Protein AF-A0A6V8KYN1-F1 (afdb_monomer_lite)

Sequence (70 aa):
MMPVNSDAAKAAVTVAAQRIAAYADKHAIVIEPSQCEELAESLMHLYQAFFTGLAQVAGQPYAAPTASTA

Secondary structure (DSSP, 8-state):
-----HHHHHHHHHHHHHHHHHHHHHTT----HHHHHHHHHHHHHHHHHHHHHHHHHHSSPPPP------

Radius of gyration: 14.72 Å; chains: 1; bounding box: 29×30×42 Å

Foldseek 3Di:
DDPPDPPVLVVQLVVQLVVQVVVCVVVVNDDDSVRSSVVSVVVVVVVVVVQVVVCVVVVHRDDPPDPDDD

pLDDT: mean 70.91, std 15.56, range [37.78, 90.75]

Organism: NCBI:txid1076125

Structure (mmCIF, N/CA/C/O backbone):
data_AF-A0A6V8KYN1-F1
#
_entry.id   AF-A0A6V8KYN1-F1
#
loop_
_atom_site.group_PDB
_atom_site.id
_atom_site.type_symbol
_atom_site.label_atom_id
_atom_site.label_alt_id
_atom_site.label_comp_id
_atom_site.label_asym_id
_atom_site.label_entity_id
_atom_site.label_seq_id
_atom_site.pdbx_PDB_ins_code
_atom_site.Cartn_x
_atom_site.Cartn_y
_atom_site.Cartn_z
_atom_site.occupancy
_atom_site.B_iso_or_equiv
_atom_site.auth_seq_id
_atom_site.auth_comp_id
_atom_site.auth_asym_id
_atom_site.auth_atom_id
_atom_site.pdbx_PDB_model_num
ATOM 1 N N . MET A 1 1 ? 3.700 8.289 -26.556 1.00 39.59 1 MET A N 1
ATOM 2 C CA . MET A 1 1 ? 3.643 8.572 -25.108 1.00 39.59 1 MET A CA 1
ATOM 3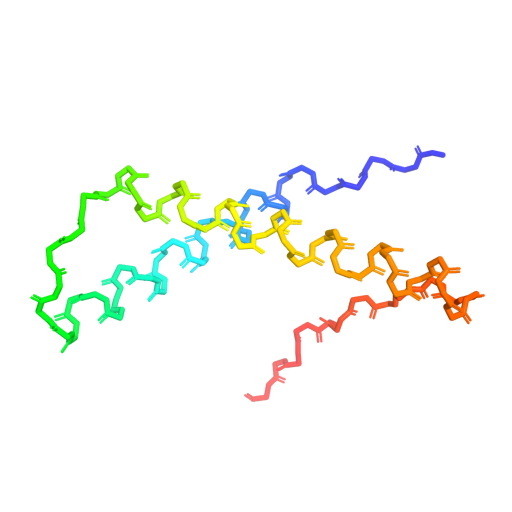 C C . MET A 1 1 ? 2.422 7.834 -24.579 1.00 39.59 1 MET A C 1
ATOM 5 O O . MET A 1 1 ? 1.318 8.325 -24.755 1.00 39.59 1 MET A O 1
ATOM 9 N N . MET A 1 2 ? 2.572 6.580 -24.139 1.00 37.78 2 MET A N 1
ATOM 10 C CA . MET A 1 2 ? 1.415 5.793 -23.686 1.00 37.78 2 MET A CA 1
ATOM 11 C C . MET A 1 2 ? 1.128 6.101 -22.209 1.00 37.78 2 MET A C 1
ATOM 13 O O . MET A 1 2 ? 2.084 6.157 -21.433 1.00 37.78 2 MET A O 1
ATOM 17 N N . PRO A 1 3 ? -0.139 6.316 -21.811 1.00 42.00 3 PRO A N 1
ATOM 18 C CA . PRO A 1 3 ? -0.510 6.509 -20.416 1.00 42.00 3 PRO A CA 1
ATOM 19 C C . PRO A 1 3 ? -0.348 5.174 -19.688 1.00 42.00 3 PRO A C 1
ATOM 21 O O . PRO A 1 3 ? -1.188 4.283 -19.782 1.00 42.00 3 PRO A O 1
ATOM 24 N N . VAL A 1 4 ? 0.777 4.998 -19.003 1.00 48.72 4 VAL A N 1
ATOM 25 C CA . VAL A 1 4 ? 0.996 3.824 -18.163 1.00 48.72 4 VAL A CA 1
ATOM 26 C C . VAL A 1 4 ? 0.115 3.962 -16.919 1.00 48.72 4 VAL A C 1
ATOM 28 O O . VAL A 1 4 ? 0.428 4.703 -15.996 1.00 48.72 4 VAL A O 1
ATOM 31 N N . ASN A 1 5 ? -0.986 3.212 -16.916 1.00 53.94 5 ASN A N 1
ATOM 32 C CA . ASN A 1 5 ? -1.443 2.431 -15.766 1.00 53.94 5 ASN A CA 1
ATOM 33 C C . ASN A 1 5 ? -1.708 3.161 -14.433 1.00 53.94 5 ASN A C 1
ATOM 35 O O . ASN A 1 5 ? -1.358 2.628 -13.381 1.00 53.94 5 ASN A O 1
ATOM 39 N N . SER A 1 6 ? -2.389 4.310 -14.412 1.00 58.44 6 SER A N 1
ATOM 40 C CA . SER A 1 6 ? -2.856 4.875 -13.130 1.00 58.44 6 SER A CA 1
ATOM 41 C C . SER A 1 6 ? -3.789 3.912 -12.375 1.00 58.44 6 SER A C 1
ATOM 43 O O . SER A 1 6 ? -3.673 3.789 -11.158 1.00 58.44 6 SER A O 1
ATOM 45 N N . ASP A 1 7 ? -4.645 3.165 -13.081 1.00 66.81 7 ASP A N 1
ATOM 46 C CA . ASP A 1 7 ? -5.504 2.137 -12.474 1.00 66.81 7 ASP A CA 1
ATOM 47 C C . ASP A 1 7 ? -4.725 0.913 -11.984 1.00 66.81 7 ASP A C 1
ATOM 49 O O . ASP A 1 7 ? -4.974 0.428 -10.883 1.00 66.81 7 ASP A O 1
ATOM 53 N N . ALA A 1 8 ? -3.740 0.430 -12.749 1.00 69.50 8 ALA A N 1
ATOM 54 C CA . ALA A 1 8 ? -2.954 -0.728 -12.316 1.00 69.50 8 ALA A CA 1
ATOM 55 C C . ALA A 1 8 ? -2.024 -0.381 -11.140 1.00 69.50 8 ALA A C 1
ATOM 57 O O . ALA A 1 8 ? -1.807 -1.214 -10.264 1.00 69.50 8 ALA A O 1
ATOM 58 N N . ALA A 1 9 ? -1.512 0.854 -11.086 1.00 68.31 9 ALA A N 1
ATOM 59 C CA . ALA A 1 9 ? -0.740 1.349 -9.950 1.00 68.31 9 ALA A CA 1
ATOM 60 C C . ALA A 1 9 ? -1.604 1.443 -8.683 1.00 68.31 9 ALA A C 1
ATOM 62 O O . ALA A 1 9 ? -1.196 0.953 -7.633 1.00 68.31 9 ALA A O 1
ATOM 63 N N . LYS A 1 10 ? -2.825 1.985 -8.792 1.00 72.56 10 LYS A N 1
ATOM 64 C CA . LYS A 1 10 ? -3.785 2.012 -7.678 1.00 72.56 10 LYS A CA 1
ATOM 65 C C . LYS A 1 10 ? -4.162 0.608 -7.213 1.00 72.56 10 LYS A C 1
ATOM 67 O O . LYS A 1 10 ? -4.110 0.332 -6.021 1.00 72.56 10 LYS A O 1
ATOM 72 N N . ALA A 1 11 ? -4.452 -0.303 -8.142 1.00 78.00 11 ALA A N 1
ATOM 73 C CA . ALA A 1 11 ? -4.748 -1.695 -7.812 1.00 78.00 11 ALA A CA 1
ATOM 74 C C . ALA A 1 11 ? -3.581 -2.378 -7.073 1.00 78.00 11 ALA A C 1
ATOM 76 O O . ALA A 1 11 ? -3.806 -3.115 -6.114 1.00 78.00 11 ALA A O 1
ATOM 77 N N . ALA A 1 12 ? -2.333 -2.102 -7.468 1.00 75.25 12 ALA A N 1
ATOM 78 C CA . ALA A 1 12 ? -1.151 -2.626 -6.786 1.00 75.25 12 ALA A CA 1
ATOM 79 C C . ALA A 1 12 ? -1.010 -2.086 -5.351 1.00 75.25 12 ALA A C 1
ATOM 81 O O . ALA A 1 12 ? -0.731 -2.869 -4.441 1.00 75.25 12 ALA A O 1
ATOM 82 N N . VAL A 1 13 ? -1.260 -0.788 -5.134 1.00 79.38 13 VAL A N 1
ATOM 83 C CA . VAL A 1 13 ? -1.281 -0.175 -3.793 1.00 79.38 13 VAL A CA 1
ATOM 84 C C . VAL A 1 13 ? -2.358 -0.821 -2.923 1.00 79.38 13 VAL A C 1
ATOM 86 O O . VAL A 1 13 ? -2.065 -1.244 -1.808 1.00 79.38 13 VAL A O 1
ATOM 89 N N . THR A 1 14 ? -3.574 -1.005 -3.444 1.00 80.75 14 THR A N 1
ATOM 90 C CA . THR A 1 14 ? -4.664 -1.658 -2.703 1.00 80.75 14 THR A CA 1
ATOM 91 C C . THR A 1 14 ? -4.304 -3.089 -2.290 1.00 80.75 14 THR A C 1
ATOM 93 O O . THR A 1 14 ? -4.512 -3.473 -1.140 1.00 80.75 14 THR A O 1
ATOM 96 N N . VAL A 1 15 ? -3.722 -3.884 -3.195 1.00 83.88 15 VAL A N 1
ATOM 97 C CA . VAL A 1 15 ? -3.293 -5.260 -2.887 1.00 83.88 15 VAL A CA 1
ATOM 98 C C . VAL A 1 15 ? -2.161 -5.276 -1.853 1.00 83.88 15 VAL A C 1
ATOM 100 O O . VAL A 1 15 ? -2.151 -6.124 -0.958 1.00 83.88 15 V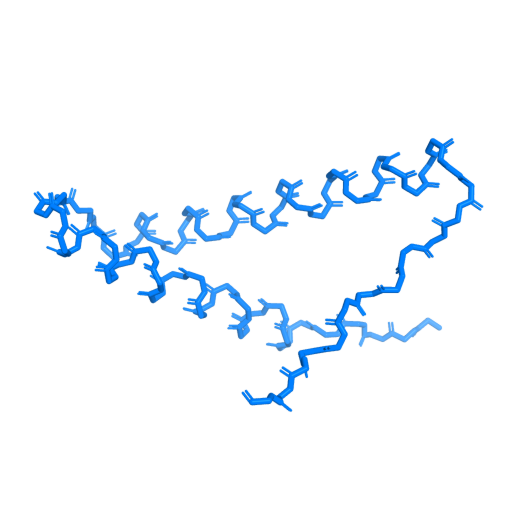AL A O 1
ATOM 103 N N . ALA A 1 16 ? -1.214 -4.341 -1.937 1.00 81.75 16 ALA A N 1
ATOM 104 C CA . ALA A 1 16 ? -0.139 -4.210 -0.958 1.00 81.75 16 ALA A CA 1
ATOM 105 C C . ALA A 1 16 ? -0.675 -3.812 0.428 1.00 81.75 16 ALA A C 1
ATOM 107 O O . ALA A 1 16 ? -0.305 -4.446 1.417 1.00 81.75 16 ALA A O 1
ATOM 108 N N . ALA A 1 17 ? -1.605 -2.856 0.502 1.00 83.19 17 ALA A N 1
ATOM 109 C CA . ALA A 1 17 ? -2.251 -2.438 1.746 1.00 83.19 17 ALA A CA 1
ATOM 110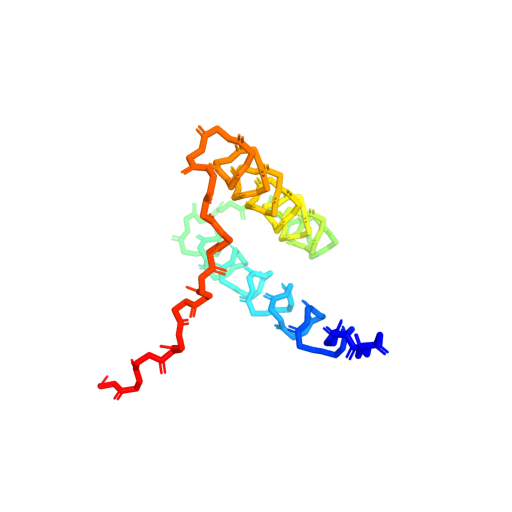 C C . ALA A 1 17 ? -3.015 -3.595 2.411 1.00 83.19 17 ALA A C 1
ATOM 112 O O . ALA A 1 17 ? -2.877 -3.822 3.612 1.00 83.19 17 ALA A O 1
ATOM 113 N N . GLN A 1 18 ? -3.747 -4.400 1.630 1.00 86.00 18 GLN A N 1
ATOM 114 C CA . GLN A 1 18 ? -4.426 -5.601 2.134 1.00 86.00 18 GLN A CA 1
ATOM 115 C C . GLN A 1 18 ? -3.442 -6.628 2.708 1.00 86.00 18 GLN A C 1
ATOM 117 O O . GLN A 1 18 ? -3.695 -7.215 3.760 1.00 86.00 18 GLN A O 1
ATOM 122 N N . ARG A 1 19 ? -2.299 -6.839 2.044 1.00 87.69 19 ARG A N 1
ATOM 123 C CA . ARG A 1 19 ? -1.251 -7.749 2.531 1.00 87.69 19 ARG A CA 1
ATOM 124 C C . ARG A 1 19 ? -0.592 -7.249 3.813 1.00 87.69 19 ARG A C 1
ATOM 126 O O . ARG A 1 19 ? -0.330 -8.057 4.701 1.00 87.69 19 ARG A O 1
ATOM 133 N N . ILE A 1 20 ? -0.346 -5.943 3.914 1.00 84.00 20 ILE A N 1
ATOM 134 C CA . ILE A 1 20 ? 0.175 -5.301 5.127 1.00 84.00 20 ILE A CA 1
ATOM 135 C C . ILE A 1 20 ? -0.810 -5.489 6.279 1.00 84.00 20 ILE A C 1
ATOM 137 O O . ILE A 1 20 ? -0.405 -5.943 7.344 1.00 84.00 20 ILE A O 1
ATOM 141 N N . ALA A 1 21 ? -2.097 -5.218 6.052 1.00 84.75 21 ALA A N 1
ATOM 142 C CA . ALA A 1 21 ? -3.131 -5.386 7.066 1.00 84.75 21 ALA A CA 1
ATOM 143 C C . ALA A 1 21 ? -3.241 -6.847 7.536 1.00 84.75 21 ALA A C 1
ATOM 145 O O . ALA A 1 21 ? -3.268 -7.104 8.735 1.00 84.75 21 ALA A O 1
ATOM 146 N N . ALA A 1 22 ? -3.217 -7.816 6.613 1.00 85.81 22 ALA A N 1
ATOM 147 C CA . ALA A 1 22 ? -3.242 -9.239 6.956 1.00 85.81 22 ALA A CA 1
ATOM 148 C C . ALA A 1 22 ? -1.994 -9.688 7.741 1.00 85.81 22 ALA A C 1
ATOM 150 O O . ALA A 1 22 ? -2.081 -10.533 8.632 1.00 85.81 22 ALA A O 1
ATOM 151 N N . TYR A 1 23 ? -0.822 -9.131 7.424 1.00 85.12 23 TYR A N 1
ATOM 152 C CA . TYR A 1 23 ? 0.401 -9.372 8.189 1.00 85.12 23 TYR A CA 1
ATOM 153 C C . TYR A 1 23 ? 0.310 -8.756 9.591 1.00 85.12 23 TYR A C 1
ATOM 155 O O . TYR A 1 23 ? 0.639 -9.418 10.573 1.00 85.12 23 TYR A O 1
ATOM 163 N N . ALA A 1 24 ? -0.166 -7.5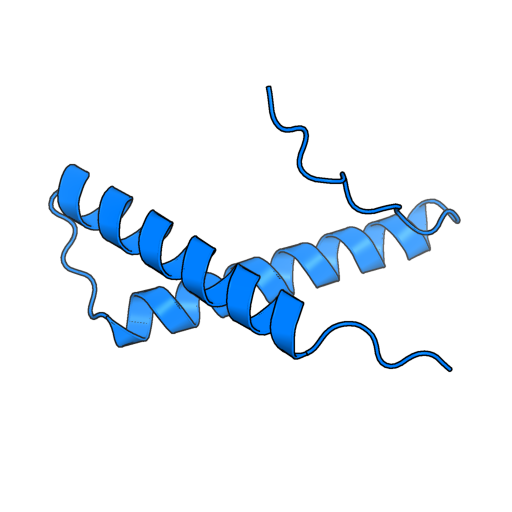16 9.692 1.00 86.38 24 ALA A N 1
ATOM 164 C CA . ALA A 1 24 ? -0.340 -6.819 10.958 1.00 86.38 24 ALA A CA 1
ATOM 165 C C . ALA A 1 24 ? -1.304 -7.576 11.884 1.00 86.38 24 ALA A C 1
ATOM 167 O O . ALA A 1 24 ? -0.950 -7.850 13.029 1.00 86.38 24 ALA A O 1
ATOM 168 N N . ASP A 1 25 ? -2.445 -8.023 11.354 1.00 86.75 25 ASP A N 1
ATOM 169 C CA . ASP A 1 25 ? -3.434 -8.836 12.071 1.00 86.75 25 ASP A CA 1
ATOM 170 C C . ASP A 1 25 ? -2.829 -10.157 12.577 1.00 86.75 25 ASP A C 1
ATOM 172 O O . ASP A 1 25 ? -2.892 -10.472 13.766 1.00 86.75 25 ASP A O 1
ATOM 176 N N . LYS A 1 26 ? -2.104 -10.880 11.710 1.00 90.75 26 LYS A N 1
ATOM 177 C CA . LYS A 1 26 ? -1.408 -12.127 12.074 1.00 90.75 26 LYS A CA 1
ATOM 178 C C . LYS A 1 26 ? -0.383 -11.945 13.199 1.00 90.75 26 LYS A C 1
ATOM 180 O O . LYS A 1 26 ? -0.136 -12.882 13.959 1.00 90.75 26 LYS A O 1
ATOM 185 N N . HIS A 1 27 ? 0.244 -10.776 13.281 1.00 89.50 27 HIS A N 1
ATOM 186 C CA . HIS A 1 27 ? 1.295 -10.472 14.250 1.00 89.50 27 HIS A CA 1
ATOM 187 C C . HIS A 1 27 ? 0.815 -9.603 15.425 1.00 89.50 27 HIS A C 1
ATOM 189 O O . HIS A 1 27 ? 1.647 -9.159 16.215 1.00 89.50 27 HIS A O 1
ATOM 195 N N . ALA A 1 28 ? -0.501 -9.391 15.566 1.00 86.69 28 ALA A N 1
ATOM 196 C CA . ALA A 1 28 ? -1.109 -8.533 16.586 1.00 86.69 28 ALA A CA 1
ATOM 197 C C . ALA A 1 28 ? -0.520 -7.106 16.626 1.00 86.69 28 ALA A C 1
ATOM 199 O O . ALA A 1 28 ? -0.415 -6.485 17.686 1.00 86.69 28 ALA A O 1
ATOM 200 N N . ILE A 1 29 ? -0.119 -6.584 15.464 1.00 84.88 29 ILE A N 1
ATOM 201 C CA . ILE A 1 29 ? 0.371 -5.215 15.307 1.00 84.88 29 ILE A CA 1
ATOM 202 C C . ILE A 1 29 ? -0.839 -4.325 15.031 1.00 84.88 29 ILE A C 1
ATOM 204 O O . ILE A 1 29 ? -1.527 -4.498 14.028 1.00 84.88 29 ILE A O 1
ATOM 208 N N . VAL A 1 30 ? -1.097 -3.358 15.912 1.00 83.12 30 VAL A N 1
ATOM 209 C CA . VAL A 1 30 ? -2.159 -2.369 15.698 1.00 83.12 30 VAL A CA 1
ATOM 210 C C . VAL A 1 30 ? -1.648 -1.318 14.718 1.00 83.12 30 VAL A C 1
ATOM 212 O O . VAL A 1 30 ? -0.757 -0.540 15.051 1.00 83.12 30 VAL A O 1
ATOM 215 N N . ILE A 1 31 ? -2.204 -1.319 13.510 1.00 80.25 31 ILE A N 1
ATOM 216 C CA . ILE A 1 31 ? -1.940 -0.326 12.466 1.00 80.25 31 ILE A CA 1
ATOM 217 C C . ILE A 1 31 ? -3.283 0.255 12.038 1.00 80.25 31 ILE A C 1
ATOM 219 O O . ILE A 1 31 ? -4.238 -0.489 11.799 1.00 80.25 31 ILE A O 1
ATOM 223 N N . GLU A 1 32 ? -3.371 1.581 11.951 1.00 84.25 32 GLU A N 1
ATOM 224 C CA . GLU A 1 32 ? -4.576 2.221 11.432 1.00 84.25 32 GLU A CA 1
ATOM 225 C C . GLU A 1 32 ? -4.716 1.956 9.922 1.00 84.25 32 GLU A C 1
ATOM 227 O O . GLU A 1 32 ? -3.718 1.968 9.201 1.00 84.25 32 GLU A O 1
ATOM 232 N N . PRO A 1 33 ? -5.934 1.755 9.389 1.00 77.69 33 PRO A N 1
ATOM 233 C CA . PRO A 1 33 ? -6.125 1.478 7.964 1.00 77.69 33 PRO A CA 1
ATOM 234 C C . PRO A 1 33 ? -5.478 2.509 7.020 1.00 77.69 33 PRO A C 1
ATOM 236 O O . PRO A 1 33 ? -4.939 2.122 5.986 1.00 77.69 33 PRO A O 1
ATOM 239 N N . SER A 1 34 ? -5.468 3.793 7.395 1.00 83.06 34 SER A N 1
ATOM 240 C CA . SER A 1 34 ? -4.778 4.871 6.666 1.00 83.06 34 SER A CA 1
ATOM 241 C C . SER A 1 34 ? -3.263 4.655 6.594 1.00 83.06 34 SER A C 1
ATOM 243 O O . SER A 1 34 ? -2.655 4.853 5.547 1.00 83.06 34 SER A O 1
ATOM 245 N N . GLN A 1 35 ? -2.654 4.163 7.673 1.00 84.06 35 GLN A N 1
ATOM 246 C CA . GLN A 1 35 ? -1.224 3.858 7.733 1.00 84.06 35 GLN A CA 1
ATOM 247 C C . GLN A 1 35 ? -0.857 2.641 6.873 1.00 84.06 35 GLN A C 1
ATOM 249 O O . GLN A 1 35 ? 0.246 2.584 6.332 1.00 84.06 35 GLN A O 1
ATOM 254 N N . CYS A 1 36 ? -1.766 1.673 6.705 1.00 83.00 36 CYS A N 1
ATOM 255 C CA . CYS A 1 36 ? -1.563 0.554 5.777 1.00 83.00 36 CYS A CA 1
ATOM 256 C C . CYS A 1 36 ? -1.480 1.028 4.319 1.00 83.00 36 CYS A C 1
ATOM 258 O O . CYS A 1 36 ? -0.673 0.501 3.551 1.00 83.00 36 CYS A O 1
ATOM 260 N N . GLU A 1 37 ? -2.306 2.004 3.940 1.00 82.69 37 GLU A N 1
ATOM 261 C CA . GLU A 1 37 ? -2.317 2.582 2.594 1.00 82.69 37 GLU A CA 1
ATOM 262 C C . GLU A 1 37 ? -1.076 3.453 2.352 1.00 82.69 37 GLU A C 1
ATOM 264 O O . GLU A 1 37 ? -0.351 3.222 1.386 1.00 82.69 37 GLU A O 1
ATOM 269 N N . GLU A 1 38 ? -0.734 4.343 3.287 1.00 86.38 38 GLU A N 1
ATOM 270 C CA . GLU A 1 38 ? 0.491 5.155 3.220 1.00 86.38 38 GLU A CA 1
ATOM 271 C C . GLU A 1 38 ? 1.767 4.296 3.165 1.00 86.38 38 GLU A C 1
ATOM 273 O O . GLU A 1 38 ? 2.710 4.597 2.422 1.00 86.38 38 GLU A O 1
ATOM 278 N N . LEU A 1 39 ? 1.807 3.190 3.919 1.00 84.50 39 LEU A N 1
ATOM 279 C CA . LEU A 1 39 ? 2.924 2.248 3.880 1.00 84.50 39 LEU A CA 1
ATOM 280 C C . LEU A 1 39 ? 3.000 1.529 2.528 1.00 84.50 39 LEU A C 1
ATOM 282 O O . LEU A 1 39 ? 4.092 1.370 1.978 1.00 84.50 39 LEU A O 1
ATOM 286 N N . ALA A 1 40 ? 1.860 1.118 1.971 1.00 84.25 40 ALA A N 1
ATOM 287 C CA . ALA A 1 40 ? 1.798 0.501 0.650 1.00 84.25 40 ALA A CA 1
ATOM 288 C C . ALA A 1 40 ? 2.296 1.451 -0.450 1.00 84.25 40 ALA A C 1
ATOM 290 O O . ALA A 1 40 ? 3.100 1.046 -1.295 1.00 84.25 40 ALA A O 1
ATOM 291 N N . GLU A 1 4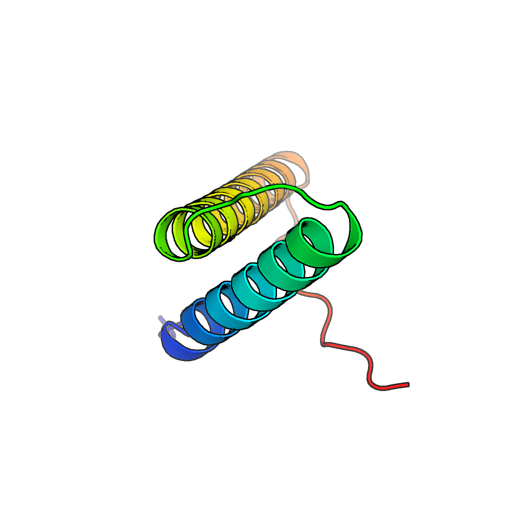1 ? 1.882 2.717 -0.417 1.00 84.75 41 GLU A N 1
ATOM 292 C CA . GLU A 1 41 ? 2.354 3.748 -1.345 1.00 84.75 41 GLU A CA 1
ATOM 293 C C . GLU A 1 41 ? 3.855 4.006 -1.197 1.00 84.75 41 GLU A C 1
ATOM 295 O O . GLU A 1 41 ? 4.588 4.041 -2.188 1.00 84.75 41 GLU A O 1
ATOM 300 N N . SER A 1 42 ? 4.345 4.112 0.038 1.00 85.81 42 SER A N 1
ATOM 301 C CA . SER A 1 42 ? 5.767 4.329 0.321 1.00 85.81 42 SER A CA 1
ATOM 302 C C . SER A 1 42 ? 6.640 3.182 -0.198 1.00 85.81 42 SER A C 1
ATOM 304 O O . SER A 1 42 ? 7.683 3.421 -0.812 1.00 85.81 42 SER A O 1
ATOM 306 N N . LEU A 1 43 ? 6.204 1.931 -0.016 1.00 84.44 43 LEU A N 1
ATOM 307 C CA . LEU A 1 43 ? 6.895 0.754 -0.552 1.00 84.44 43 LEU A CA 1
ATOM 308 C C . LEU A 1 43 ? 6.876 0.726 -2.084 1.00 84.44 43 LEU A C 1
ATOM 310 O O . LEU A 1 43 ? 7.884 0.382 -2.702 1.00 84.44 43 LEU A O 1
ATOM 314 N N . MET A 1 44 ? 5.765 1.129 -2.702 1.00 82.50 44 MET A N 1
ATOM 315 C CA . MET A 1 44 ? 5.662 1.257 -4.155 1.00 82.50 44 MET A CA 1
ATOM 316 C C . MET A 1 44 ? 6.599 2.333 -4.711 1.00 82.50 44 MET A C 1
ATOM 318 O O . MET A 1 44 ? 7.275 2.091 -5.713 1.00 82.50 44 MET A O 1
ATOM 322 N N . HIS A 1 45 ? 6.699 3.491 -4.055 1.00 82.31 45 HIS A N 1
ATOM 323 C CA . HIS A 1 45 ? 7.642 4.542 -4.438 1.00 82.31 45 HIS A CA 1
ATOM 324 C C . HIS A 1 45 ? 9.096 4.095 -4.272 1.00 82.31 45 HIS A C 1
ATOM 326 O O . HIS A 1 45 ? 9.91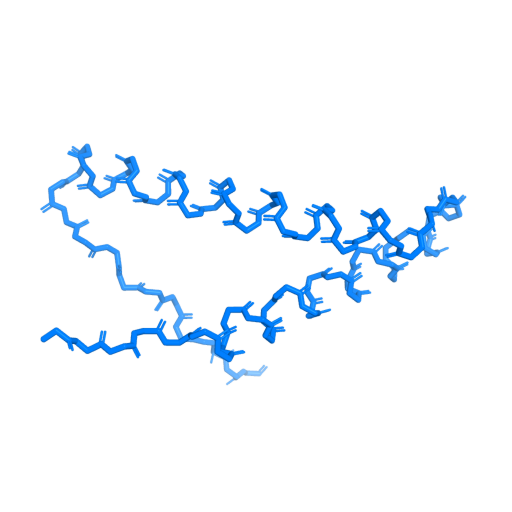3 4.335 -5.161 1.00 82.31 45 HIS A O 1
ATOM 332 N N . LEU A 1 46 ? 9.424 3.396 -3.181 1.00 78.19 46 LEU A N 1
ATOM 333 C CA . LEU A 1 46 ? 10.766 2.857 -2.964 1.00 78.19 46 LEU A CA 1
ATOM 334 C C . LEU A 1 46 ? 11.129 1.807 -4.022 1.00 78.19 46 LEU A C 1
ATOM 336 O O . LEU A 1 46 ? 12.232 1.841 -4.564 1.00 78.19 46 LEU A O 1
ATOM 340 N N . TYR A 1 47 ? 10.192 0.919 -4.364 1.00 80.12 47 TYR A N 1
ATOM 341 C CA . TYR A 1 47 ? 10.347 -0.030 -5.464 1.00 80.12 47 TYR A CA 1
ATOM 342 C C . TYR A 1 47 ? 10.634 0.722 -6.770 1.00 80.12 47 TYR A C 1
ATOM 344 O O . TYR A 1 47 ? 11.676 0.519 -7.388 1.00 80.12 47 TYR A O 1
ATOM 352 N N . GLN A 1 48 ? 9.778 1.665 -7.166 1.00 78.31 48 GLN A N 1
ATOM 353 C CA . GLN A 1 48 ? 9.980 2.441 -8.393 1.00 78.31 48 GLN A CA 1
ATOM 354 C C . GLN A 1 48 ? 11.327 3.174 -8.414 1.00 78.31 48 GLN A C 1
ATOM 356 O O . GLN A 1 48 ? 12.023 3.130 -9.429 1.00 78.31 48 GLN A O 1
ATOM 361 N N . ALA A 1 49 ? 11.725 3.803 -7.306 1.00 74.56 49 ALA A N 1
ATOM 362 C CA . ALA A 1 49 ? 13.001 4.502 -7.187 1.00 74.56 49 ALA A CA 1
ATOM 363 C C . ALA A 1 49 ? 14.195 3.544 -7.304 1.00 74.56 49 ALA A C 1
ATOM 365 O O . ALA A 1 49 ? 15.132 3.828 -8.051 1.00 74.56 49 ALA A O 1
ATOM 366 N N . PHE A 1 50 ? 14.144 2.387 -6.637 1.00 74.00 50 PHE A N 1
ATOM 367 C CA . PHE A 1 50 ? 15.180 1.359 -6.718 1.00 74.00 50 PHE A CA 1
ATOM 368 C C . PHE A 1 50 ? 15.345 0.835 -8.148 1.00 74.00 50 PHE A C 1
ATOM 370 O O . PHE A 1 50 ? 16.459 0.793 -8.664 1.00 74.00 50 PHE A O 1
ATOM 377 N N . PHE A 1 51 ? 14.246 0.509 -8.833 1.00 67.50 51 PHE A N 1
ATOM 378 C CA . PHE A 1 51 ? 14.296 0.019 -10.213 1.00 67.50 51 PHE A CA 1
ATOM 379 C C . PHE A 1 51 ? 14.689 1.101 -11.220 1.00 67.50 51 PHE A C 1
ATOM 381 O O . PHE A 1 51 ? 15.409 0.812 -12.173 1.00 67.50 51 PHE A O 1
ATOM 388 N N . THR A 1 52 ? 14.277 2.350 -11.003 1.00 70.56 52 THR A N 1
ATOM 389 C CA . THR A 1 52 ? 14.708 3.483 -11.836 1.00 70.56 52 THR A CA 1
ATOM 390 C C . THR A 1 52 ? 16.206 3.730 -11.673 1.00 70.56 52 THR A C 1
ATOM 392 O O . THR A 1 52 ? 16.912 3.877 -12.668 1.00 70.56 52 THR A O 1
ATOM 395 N N . GLY A 1 53 ? 16.711 3.695 -10.436 1.00 63.28 53 GLY A N 1
ATOM 396 C CA . GLY A 1 53 ? 18.141 3.781 -10.147 1.00 63.28 53 GLY A CA 1
ATOM 397 C C . GLY A 1 53 ? 18.926 2.610 -10.743 1.00 63.28 53 GLY A C 1
ATOM 398 O O . GLY A 1 53 ? 19.961 2.824 -11.367 1.00 63.28 53 GLY A O 1
ATOM 399 N N . LEU A 1 54 ? 18.410 1.380 -10.650 1.00 60.66 54 LEU A N 1
ATOM 400 C CA . LEU A 1 54 ? 19.019 0.215 -11.299 1.00 60.66 54 LEU A CA 1
ATOM 401 C C . LEU A 1 54 ? 19.038 0.340 -12.826 1.00 60.66 54 LEU A C 1
ATOM 403 O O . LEU A 1 54 ? 20.056 0.026 -13.432 1.00 60.66 54 LEU A O 1
ATOM 407 N N . ALA A 1 55 ? 17.968 0.826 -13.457 1.00 58.91 55 ALA A N 1
ATOM 408 C CA . ALA A 1 55 ? 17.934 1.044 -14.904 1.00 58.91 55 ALA A CA 1
ATOM 409 C C . ALA A 1 55 ? 18.950 2.112 -15.350 1.00 58.91 55 ALA A C 1
ATOM 411 O O . ALA A 1 55 ? 19.574 1.968 -16.401 1.00 58.91 55 ALA A O 1
ATOM 412 N N . GLN A 1 56 ? 19.159 3.149 -14.532 1.00 60.25 56 GLN A N 1
ATOM 413 C CA . GLN A 1 56 ? 20.177 4.178 -14.765 1.00 60.25 56 GLN A CA 1
ATOM 414 C C . GLN A 1 56 ? 21.605 3.636 -14.614 1.00 60.25 56 GLN A C 1
ATOM 416 O O . GLN A 1 56 ? 22.483 4.024 -15.380 1.00 60.25 56 GLN A O 1
ATOM 421 N N . VAL A 1 57 ? 21.837 2.723 -13.667 1.00 60.31 57 VAL A N 1
ATOM 422 C CA . VAL A 1 57 ? 23.158 2.116 -13.425 1.00 60.31 57 VAL A CA 1
ATOM 423 C C . VAL A 1 57 ? 23.472 0.987 -14.418 1.00 60.31 57 VAL A C 1
ATOM 425 O O . VAL A 1 57 ? 24.619 0.840 -14.829 1.00 60.31 57 VAL A O 1
ATOM 428 N N . ALA A 1 58 ? 22.476 0.199 -14.830 1.00 56.72 58 ALA A N 1
ATOM 429 C CA . ALA A 1 58 ? 22.652 -0.982 -15.682 1.00 56.72 58 ALA A CA 1
ATOM 430 C C . ALA A 1 58 ? 22.438 -0.722 -17.187 1.00 56.72 58 ALA A C 1
ATOM 432 O O . ALA A 1 58 ? 22.687 -1.612 -17.998 1.00 56.72 58 ALA A O 1
ATOM 433 N N . GLY A 1 59 ? 21.951 0.460 -17.584 1.00 53.75 59 GLY A N 1
ATOM 434 C CA . GLY A 1 59 ? 21.704 0.802 -18.993 1.00 53.75 59 GLY A CA 1
ATOM 435 C C . GLY A 1 59 ? 20.632 -0.056 -19.685 1.00 53.75 59 GLY A C 1
ATOM 436 O O . GLY A 1 59 ? 20.577 -0.098 -20.914 1.00 53.75 59 GLY A O 1
ATOM 437 N N . GLN A 1 60 ? 19.788 -0.759 -18.924 1.00 49.69 60 GLN A N 1
ATOM 438 C CA . GLN A 1 60 ? 18.705 -1.605 -19.429 1.00 49.69 60 GLN A CA 1
ATOM 439 C C . GLN A 1 60 ? 17.400 -1.255 -18.692 1.00 49.69 60 GLN A C 1
ATOM 441 O O . GLN A 1 60 ? 17.361 -1.346 -17.462 1.00 49.69 60 GLN A O 1
ATOM 446 N N . PRO A 1 61 ? 16.324 -0.854 -19.397 1.00 50.75 61 PRO A N 1
ATOM 447 C CA . PRO A 1 61 ? 15.019 -0.670 -18.776 1.00 50.75 61 PRO A CA 1
ATOM 448 C C . PRO A 1 61 ? 14.451 -2.028 -18.346 1.00 50.75 61 PRO A C 1
ATOM 450 O O . PRO A 1 61 ? 14.443 -2.990 -19.111 1.00 50.75 61 PRO A O 1
ATOM 453 N N . TYR A 1 62 ? 13.977 -2.104 -17.106 1.00 58.38 62 TYR A N 1
ATOM 454 C CA . TYR A 1 62 ? 13.414 -3.327 -16.543 1.00 58.38 62 TYR A CA 1
ATOM 455 C C . TYR A 1 62 ? 12.035 -3.650 -17.144 1.00 58.38 62 TYR A C 1
ATOM 457 O O . TYR A 1 62 ? 11.151 -2.792 -17.179 1.00 58.38 62 TYR A O 1
ATOM 465 N N . ALA A 1 63 ? 11.831 -4.904 -17.559 1.00 54.28 63 ALA A N 1
ATOM 466 C CA . ALA A 1 63 ? 10.512 -5.459 -17.846 1.00 54.28 63 ALA A CA 1
ATOM 467 C C . ALA A 1 63 ? 9.916 -6.004 -16.541 1.00 54.28 63 ALA A C 1
ATOM 469 O O . ALA A 1 63 ? 10.480 -6.920 -15.942 1.00 54.28 63 ALA A O 1
ATOM 470 N N . ALA A 1 64 ? 8.795 -5.428 -16.093 1.00 48.50 64 ALA A N 1
ATOM 471 C CA . ALA A 1 64 ? 8.072 -5.913 -14.920 1.00 48.50 64 ALA A CA 1
ATOM 472 C C . ALA A 1 64 ? 7.792 -7.423 -15.043 1.00 48.50 64 ALA A C 1
ATOM 474 O O . ALA A 1 64 ? 7.439 -7.877 -16.136 1.00 48.50 64 ALA A O 1
ATOM 475 N N . PRO A 1 65 ? 7.907 -8.209 -13.957 1.00 45.91 65 PRO A N 1
ATOM 476 C CA . PRO A 1 65 ? 7.560 -9.612 -14.017 1.00 45.91 65 PRO A CA 1
ATOM 477 C C . PRO A 1 65 ? 6.041 -9.675 -14.159 1.00 45.91 65 PRO A C 1
ATOM 479 O O . PRO A 1 65 ? 5.299 -9.264 -13.265 1.00 45.91 65 PRO A O 1
ATOM 482 N N . THR A 1 66 ? 5.566 -10.143 -15.311 1.00 47.97 66 THR A N 1
ATOM 483 C CA . THR A 1 66 ? 4.159 -10.499 -15.481 1.00 47.97 66 THR A CA 1
ATOM 484 C C . THR A 1 66 ? 3.838 -11.540 -14.423 1.00 47.97 66 THR A C 1
ATOM 486 O O . THR A 1 66 ? 4.541 -12.549 -14.346 1.00 47.97 66 THR A O 1
ATOM 489 N N . ALA A 1 67 ? 2.830 -11.269 -13.591 1.00 45.53 67 ALA A N 1
ATOM 490 C CA . ALA A 1 67 ? 2.365 -12.193 -12.568 1.00 45.53 67 ALA A CA 1
ATOM 491 C C . ALA A 1 67 ? 2.222 -13.592 -13.183 1.00 45.53 67 ALA A C 1
ATOM 493 O O . ALA A 1 67 ? 1.364 -13.823 -14.033 1.00 45.53 67 ALA A O 1
ATOM 494 N N . SER A 1 68 ? 3.126 -14.495 -12.805 1.00 44.59 68 SER A N 1
ATOM 495 C CA . SER A 1 68 ? 3.071 -15.886 -13.222 1.00 44.59 68 SER A CA 1
ATOM 496 C C . SER A 1 68 ? 1.980 -16.544 -12.396 1.00 44.59 68 SER A C 1
ATOM 498 O O . SER A 1 68 ? 2.197 -16.868 -11.231 1.00 44.59 68 SER A O 1
ATOM 500 N N . THR A 1 69 ? 0.796 -16.696 -12.977 1.00 47.19 69 THR A N 1
ATOM 501 C CA . THR A 1 69 ? -0.241 -17.574 -12.444 1.00 47.19 69 THR A CA 1
ATOM 502 C C . THR A 1 69 ? 0.269 -19.009 -12.572 1.00 47.19 69 THR A C 1
ATOM 504 O O . THR A 1 69 ? 0.361 -19.534 -13.681 1.00 47.19 69 THR A O 1
ATOM 507 N N . ALA A 1 70 ? 0.652 -19.610 -11.449 1.00 42.69 70 ALA A N 1
ATOM 508 C CA . ALA A 1 70 ? 0.870 -21.044 -11.296 1.00 42.69 70 ALA A CA 1
ATOM 509 C C . ALA A 1 70 ? 0.131 -21.506 -10.041 1.00 42.69 70 ALA A C 1
ATOM 511 O O . ALA A 1 70 ? 0.202 -20.770 -9.028 1.00 42.69 70 ALA A O 1
#